Protein AF-A0A924X140-F1 (afdb_monomer_lite)

Radius of gyration: 43.02 Å; chains: 1; bounding box: 65×67×119 Å

pLDDT: mean 80.61, std 17.14, range [45.66, 98.44]

Secondary structure (DSSP, 8-state):
-HHHHHHHHTSTTTHHHHHHHHHHHHHHHHHHHHHHT--S----S-GGGGSSHHHHHHHHHHHHHHHHHHHHHHHHHHHHHHHHHHHHHHHHHHHHHHHHHHHHHHHHHHHH--------S-S----------HHHHHHHHHHHHHHHHTT--HHHHHHHHT--HHHHHHHHHHTT-

Foldseek 3Di:
DVVVVVVVCPDPVNVVVVVVVVVVVVVVCVVCVVVVPPPDDPPPPPPPPVPDVVVVVVVVVVVVVVVVVVVVVVVVVVVVVVVVVVVVVVVVVVVVVVVVVVVVVVVVVVVVPPPDPPPDDDDDDPDDDDCPPVVVVVVVLVLLVVCVVVVDDLVRSCVVVVHDSVVSVVSVVVVVD

Sequence (177 aa):
MMNLLLQTFMSEKGMPYLILCAGGILVLYVVARPFMKKKKDPMDKPGFMRSLSQQRSVERQMENLLVELSEMSRQMTAQLDTRAARLEILIKDADQKIGRLQQLAREEREERAIPLPNFAASDFPVTGQNLASPSDEDMRHREVYALADDGKSIPEISSALARPSGEIELILALRRT

Structure (mmCIF, N/CA/C/O backbone):
data_AF-A0A924X140-F1
#
_entry.id   AF-A0A924X140-F1
#
loop_
_atom_site.group_PDB
_atom_site.id
_atom_site.type_symbol
_atom_site.label_atom_id
_atom_site.label_alt_id
_atom_site.label_comp_id
_atom_site.label_asym_id
_atom_site.label_entity_id
_atom_site.label_seq_id
_atom_site.pdbx_PDB_ins_code
_atom_site.Cartn_x
_atom_site.Cartn_y
_atom_site.Cartn_z
_atom_site.occupancy
_atom_site.B_iso_or_equiv
_atom_site.auth_seq_id
_atom_site.auth_comp_id
_atom_site.auth_asym_id
_atom_site.auth_atom_id
_atom_site.pdbx_PDB_model_num
ATOM 1 N N . MET A 1 1 ? 27.693 -51.967 -64.342 1.00 52.19 1 MET A N 1
ATOM 2 C CA . MET A 1 1 ? 27.612 -52.102 -62.868 1.00 52.19 1 MET A CA 1
ATOM 3 C C . MET A 1 1 ? 26.753 -51.034 -62.179 1.00 52.19 1 MET A C 1
ATOM 5 O O . MET A 1 1 ? 26.115 -51.383 -61.200 1.00 52.19 1 MET A O 1
ATOM 9 N N . MET A 1 2 ? 26.634 -49.790 -62.675 1.00 53.44 2 MET A N 1
ATOM 10 C CA . MET A 1 2 ? 25.739 -48.771 -62.071 1.00 53.44 2 MET A CA 1
ATOM 11 C C . MET A 1 2 ? 24.228 -49.055 -62.214 1.00 53.44 2 MET A C 1
ATOM 13 O O . MET A 1 2 ? 23.464 -48.679 -61.334 1.00 53.44 2 MET A O 1
ATOM 17 N N . ASN A 1 3 ? 23.792 -49.793 -63.244 1.00 57.28 3 ASN A N 1
ATOM 18 C CA . ASN A 1 3 ? 22.373 -50.155 -63.415 1.00 57.28 3 ASN A CA 1
ATOM 19 C C . ASN A 1 3 ? 21.878 -51.272 -62.479 1.00 57.28 3 ASN A C 1
ATOM 21 O O . ASN A 1 3 ? 20.673 -51.440 -62.336 1.00 57.28 3 ASN A O 1
ATOM 25 N N . LEU A 1 4 ? 22.779 -52.007 -61.814 1.00 58.75 4 LEU A N 1
ATOM 26 C CA . LEU A 1 4 ? 22.397 -53.088 -60.896 1.00 58.75 4 LEU A CA 1
ATOM 27 C C . LEU A 1 4 ? 22.124 -52.563 -59.473 1.00 58.75 4 LEU A C 1
ATOM 29 O O . LEU A 1 4 ? 21.323 -53.137 -58.749 1.00 58.75 4 LEU A O 1
ATOM 33 N N . LEU A 1 5 ? 22.721 -51.421 -59.103 1.00 56.94 5 LEU A N 1
ATOM 34 C CA . LEU A 1 5 ? 22.459 -50.724 -57.835 1.00 56.94 5 LEU A CA 1
ATOM 35 C C . LEU A 1 5 ? 21.118 -49.976 -57.831 1.00 56.94 5 LEU A C 1
ATOM 37 O O . LEU A 1 5 ? 20.478 -49.883 -56.786 1.00 56.94 5 LEU A O 1
ATOM 41 N N . LEU A 1 6 ? 20.665 -49.484 -58.990 1.00 58.38 6 LEU A N 1
ATOM 42 C CA . LEU A 1 6 ? 19.373 -48.799 -59.095 1.00 58.38 6 LEU A CA 1
ATOM 43 C C . LEU A 1 6 ? 18.188 -49.769 -58.963 1.00 58.38 6 LEU A C 1
ATOM 45 O O . LEU A 1 6 ? 17.156 -49.406 -58.406 1.00 58.38 6 LEU A O 1
ATOM 49 N N . GLN A 1 7 ? 18.340 -51.011 -59.432 1.00 59.31 7 GLN A N 1
ATOM 50 C CA . GLN A 1 7 ? 17.252 -51.990 -59.446 1.00 59.31 7 GLN A CA 1
ATOM 51 C C . GLN A 1 7 ? 16.985 -52.597 -58.055 1.00 59.31 7 GLN A C 1
ATOM 53 O O . GLN A 1 7 ? 15.836 -52.869 -57.719 1.00 59.31 7 GLN A O 1
ATOM 58 N N . THR A 1 8 ? 18.010 -52.715 -57.201 1.00 58.34 8 THR A N 1
ATOM 59 C CA . THR A 1 8 ? 17.856 -53.142 -55.795 1.00 58.34 8 THR A CA 1
ATOM 60 C C . THR A 1 8 ? 17.190 -52.064 -54.933 1.00 58.34 8 THR A C 1
ATOM 62 O O . THR A 1 8 ? 16.430 -52.379 -54.019 1.00 58.34 8 THR A O 1
ATOM 65 N N . PHE A 1 9 ? 17.427 -50.785 -55.247 1.00 55.16 9 PHE A N 1
ATOM 66 C CA . PHE A 1 9 ? 16.803 -49.648 -54.561 1.00 55.16 9 PHE A CA 1
ATOM 67 C C . PHE A 1 9 ? 15.315 -49.470 -54.903 1.00 55.16 9 PHE A C 1
ATOM 69 O O . PHE A 1 9 ? 14.577 -48.879 -54.117 1.00 55.16 9 PHE A O 1
ATOM 76 N N . MET A 1 10 ? 14.868 -50.015 -56.039 1.00 58.31 10 MET A N 1
ATOM 77 C CA . MET A 1 10 ? 13.487 -49.938 -56.531 1.00 58.31 10 MET A CA 1
ATOM 78 C C . MET A 1 10 ? 12.652 -51.187 -56.190 1.00 58.31 10 MET A C 1
ATOM 80 O O . MET A 1 10 ? 11.653 -51.472 -56.842 1.00 58.31 10 MET A O 1
ATOM 84 N N . SER A 1 11 ? 13.066 -51.947 -55.171 1.00 61.59 11 SER A N 1
ATOM 85 C CA . SER A 1 11 ? 12.264 -53.012 -54.560 1.00 61.59 11 SER A CA 1
ATOM 86 C C . SER A 1 11 ? 11.387 -52.436 -53.438 1.00 61.59 11 SER A C 1
ATOM 88 O O . SER A 1 11 ? 11.742 -51.427 -52.833 1.00 61.59 11 SER A O 1
ATOM 90 N N . GLU A 1 12 ? 10.268 -53.089 -53.118 1.00 61.53 12 GLU A N 1
ATOM 91 C CA . GLU A 1 12 ? 9.231 -52.688 -52.139 1.00 61.53 12 GLU A CA 1
ATOM 92 C C . GLU A 1 12 ? 9.786 -52.284 -50.750 1.00 61.53 12 GLU A C 1
ATOM 94 O O . GLU A 1 12 ? 9.165 -51.531 -50.004 1.00 61.53 12 GLU A O 1
ATOM 99 N N . LYS A 1 13 ? 11.013 -52.719 -50.430 1.00 64.81 13 LYS A N 1
ATOM 100 C CA . LYS A 1 13 ? 11.747 -52.415 -49.190 1.00 64.81 13 LYS A CA 1
ATOM 101 C C . LYS A 1 13 ? 12.701 -51.209 -49.274 1.00 64.81 13 LYS A C 1
ATOM 103 O O . LYS A 1 13 ? 13.159 -50.746 -48.237 1.00 64.81 13 LYS A O 1
ATOM 108 N N . GLY A 1 14 ? 13.011 -50.692 -50.467 1.00 63.34 14 GLY A N 1
ATOM 109 C CA . GLY A 1 14 ? 13.924 -49.556 -50.701 1.00 63.34 14 GLY A CA 1
ATOM 110 C C . GLY A 1 14 ? 13.245 -48.179 -50.691 1.00 63.34 14 GLY A C 1
ATOM 111 O O . GLY A 1 14 ? 13.870 -47.173 -50.356 1.00 63.34 14 GLY A O 1
ATOM 112 N N . MET A 1 15 ? 11.939 -48.149 -50.966 1.00 69.06 15 MET A N 1
ATOM 113 C CA . MET A 1 15 ? 11.066 -46.971 -50.864 1.00 69.06 15 MET A CA 1
ATOM 114 C C . MET A 1 15 ? 11.172 -46.232 -49.508 1.00 69.06 15 MET A C 1
ATOM 116 O O . MET A 1 15 ? 11.391 -45.018 -49.521 1.00 69.06 15 MET A O 1
ATOM 120 N N . PRO A 1 16 ? 11.117 -46.908 -48.335 1.00 75.75 16 PRO A N 1
ATOM 121 C CA . PRO A 1 16 ? 11.250 -46.219 -47.049 1.00 75.75 16 PRO A CA 1
ATOM 122 C C . PRO A 1 16 ? 12.635 -45.591 -46.845 1.00 75.75 16 PRO A C 1
ATOM 124 O O . PRO A 1 16 ? 12.728 -44.499 -46.288 1.00 75.75 16 PRO A O 1
ATOM 127 N N . TYR A 1 17 ? 13.710 -46.215 -47.339 1.00 81.50 17 TYR A N 1
ATOM 128 C CA . TYR A 1 17 ? 15.059 -45.648 -47.236 1.00 81.50 17 TYR A CA 1
ATOM 129 C C . TYR A 1 17 ? 15.238 -44.417 -48.128 1.00 81.50 17 TYR A C 1
ATOM 131 O O . TYR A 1 17 ? 15.881 -43.456 -47.711 1.00 81.50 17 TYR A O 1
ATOM 139 N N . LEU A 1 18 ? 14.622 -44.392 -49.316 1.00 81.44 18 LEU A N 1
ATOM 140 C CA . LEU A 1 18 ? 14.627 -43.207 -50.179 1.00 81.44 18 LEU A CA 1
ATOM 141 C C . LEU A 1 18 ? 13.879 -42.031 -49.545 1.00 81.44 18 LEU A C 1
ATOM 143 O O . LEU A 1 18 ? 14.387 -40.910 -49.575 1.00 81.44 18 LEU A O 1
ATOM 147 N N . ILE A 1 19 ? 12.723 -42.278 -48.922 1.00 83.44 19 ILE A N 1
ATOM 148 C CA . ILE A 1 19 ? 11.970 -41.242 -48.198 1.00 83.44 19 ILE A CA 1
ATOM 149 C C . ILE A 1 19 ? 12.782 -40.725 -47.003 1.00 83.44 19 ILE A C 1
ATOM 151 O O . ILE A 1 19 ? 12.844 -39.517 -46.778 1.00 83.44 19 ILE A O 1
ATOM 155 N N . LEU A 1 20 ? 13.457 -41.615 -46.271 1.00 83.12 20 LEU A N 1
ATOM 156 C CA . LEU A 1 20 ? 14.266 -41.247 -45.109 1.00 83.12 20 LEU A CA 1
ATOM 157 C C . LEU A 1 20 ? 15.520 -40.449 -45.507 1.00 83.12 20 LEU A C 1
ATOM 159 O O . LEU A 1 20 ? 15.838 -39.448 -44.865 1.00 83.12 20 LEU A O 1
ATOM 163 N N . CYS A 1 21 ? 16.183 -40.810 -46.609 1.00 85.75 21 CYS A N 1
ATOM 164 C CA . CYS A 1 21 ? 17.288 -40.028 -47.168 1.00 85.75 21 CYS A CA 1
ATOM 165 C C . CYS A 1 21 ? 16.821 -38.669 -47.710 1.00 85.75 21 CYS A C 1
ATOM 167 O O . CYS A 1 21 ? 17.461 -37.656 -47.429 1.00 85.75 21 CYS A O 1
ATOM 169 N N . ALA A 1 22 ? 15.702 -38.614 -48.440 1.00 85.62 22 ALA A N 1
ATOM 170 C CA . ALA A 1 22 ? 15.152 -37.362 -48.961 1.00 85.62 22 ALA A CA 1
ATOM 171 C C . ALA A 1 22 ? 14.722 -36.413 -47.828 1.00 85.62 22 ALA A C 1
ATOM 173 O O . ALA A 1 22 ? 15.036 -35.223 -47.865 1.00 85.62 22 ALA A O 1
ATOM 174 N N . GLY A 1 23 ? 14.080 -36.948 -46.784 1.00 85.62 23 GLY A N 1
ATOM 175 C CA . GLY A 1 23 ? 13.737 -36.208 -45.571 1.00 85.62 23 GLY A CA 1
ATOM 176 C C . GLY A 1 23 ? 14.976 -35.711 -44.826 1.00 85.62 23 GLY A C 1
ATOM 177 O O . GLY A 1 23 ? 15.042 -34.540 -44.459 1.00 85.62 23 GLY A O 1
ATOM 178 N N . GLY A 1 24 ? 15.998 -36.559 -44.681 1.00 88.00 24 GLY A N 1
ATOM 179 C CA . GLY A 1 24 ? 17.276 -36.184 -44.077 1.00 88.00 24 GLY A CA 1
ATOM 180 C C . GLY A 1 24 ? 17.966 -35.040 -44.822 1.00 88.00 24 GLY A C 1
ATOM 181 O O . GLY A 1 24 ? 18.407 -34.079 -44.197 1.00 88.00 24 GLY A O 1
ATOM 182 N N . ILE A 1 25 ? 17.989 -35.087 -46.157 1.00 89.06 25 ILE A N 1
ATOM 183 C CA . ILE A 1 25 ? 18.559 -34.025 -46.999 1.00 89.06 25 ILE A CA 1
ATOM 184 C C . ILE A 1 25 ? 17.753 -32.728 -46.875 1.00 89.06 25 ILE A C 1
ATOM 186 O O . ILE A 1 25 ? 18.342 -31.651 -46.802 1.00 89.06 25 ILE A O 1
ATOM 190 N N . LEU A 1 26 ? 16.422 -32.805 -46.809 1.00 89.44 26 LEU A N 1
ATOM 191 C CA . LEU A 1 26 ? 15.562 -31.632 -46.650 1.00 89.44 26 LEU A CA 1
ATOM 192 C C . LEU A 1 26 ? 15.768 -30.957 -45.284 1.00 89.44 26 LEU A C 1
ATOM 194 O O . LEU A 1 26 ? 15.917 -29.737 -45.215 1.00 89.44 26 LEU A O 1
ATOM 198 N N . VAL A 1 27 ? 15.841 -31.742 -44.207 1.00 88.06 27 VAL A N 1
ATOM 199 C CA . VAL A 1 27 ? 16.136 -31.241 -42.856 1.00 88.06 27 VAL A CA 1
ATOM 200 C C . VAL A 1 27 ? 17.537 -30.634 -42.806 1.00 88.06 27 VAL A C 1
ATOM 202 O O . VAL A 1 27 ? 17.702 -29.509 -42.334 1.00 88.06 27 VAL A O 1
ATOM 205 N N . LEU A 1 28 ? 18.533 -31.325 -43.367 1.00 88.75 28 LEU A N 1
ATOM 206 C CA . LEU A 1 28 ? 19.903 -30.826 -43.465 1.00 88.75 28 LEU A CA 1
ATOM 207 C C . LEU A 1 28 ? 19.955 -29.504 -44.243 1.00 88.75 28 LEU A C 1
ATOM 209 O O . LEU A 1 28 ? 20.623 -28.565 -43.818 1.00 88.75 28 LEU A O 1
ATOM 213 N N . TYR A 1 29 ? 19.211 -29.399 -45.346 1.00 88.31 29 TYR A N 1
ATOM 214 C CA . TYR A 1 29 ? 19.131 -28.185 -46.150 1.00 88.31 29 TYR A CA 1
ATOM 215 C C . TYR A 1 29 ? 18.498 -27.033 -45.367 1.00 88.31 29 TYR A C 1
ATOM 217 O O . TYR A 1 29 ? 19.045 -25.934 -45.371 1.00 88.31 29 TYR A O 1
ATOM 225 N N . VAL A 1 30 ? 17.396 -27.263 -44.645 1.00 86.94 30 VAL A N 1
ATOM 226 C CA . VAL A 1 30 ? 16.735 -26.236 -43.819 1.00 86.94 30 VAL A CA 1
ATOM 227 C C . VAL A 1 30 ? 17.638 -25.757 -42.678 1.00 86.94 30 VAL A C 1
ATOM 229 O O . VAL A 1 30 ? 17.692 -24.554 -42.424 1.00 86.94 30 VAL A O 1
ATOM 232 N N . VAL A 1 31 ? 18.395 -26.658 -42.047 1.00 85.81 31 VAL A N 1
ATOM 233 C CA . VAL A 1 31 ? 19.340 -26.328 -40.964 1.00 85.81 31 VAL A CA 1
ATOM 234 C C . VAL A 1 31 ? 20.603 -25.637 -41.493 1.00 85.81 31 VAL A C 1
ATOM 236 O O . VAL A 1 31 ? 21.110 -24.713 -40.859 1.00 85.81 31 VAL A O 1
ATOM 239 N N . ALA A 1 32 ? 21.090 -26.009 -42.678 1.00 81.94 32 ALA A N 1
ATOM 240 C CA . ALA A 1 32 ? 22.245 -25.372 -43.314 1.00 81.94 32 ALA A CA 1
ATOM 241 C C . ALA A 1 32 ? 21.902 -24.017 -43.970 1.00 81.94 32 ALA A C 1
ATOM 243 O O . ALA A 1 32 ? 22.769 -23.148 -44.112 1.00 81.94 32 ALA A O 1
ATOM 244 N N . ARG A 1 33 ? 20.631 -23.789 -44.329 1.00 77.44 33 ARG A N 1
ATOM 245 C CA . ARG A 1 33 ? 20.127 -22.560 -44.966 1.00 77.44 33 ARG A CA 1
ATOM 246 C C . ARG A 1 33 ? 20.427 -21.263 -44.194 1.00 77.44 33 ARG A C 1
ATOM 248 O O . ARG A 1 33 ? 20.849 -20.305 -44.846 1.00 77.44 33 ARG A O 1
ATOM 255 N N . PRO A 1 34 ? 20.245 -21.160 -42.861 1.00 68.25 34 PRO A N 1
ATOM 256 C CA . PRO A 1 34 ? 20.610 -19.952 -42.116 1.00 68.25 34 PRO A CA 1
ATOM 257 C C . PRO A 1 34 ? 22.127 -19.723 -42.032 1.00 68.25 34 PRO A C 1
ATOM 259 O O . PRO A 1 34 ? 22.558 -18.577 -41.912 1.00 68.25 34 PRO A O 1
ATOM 262 N N . PHE A 1 35 ? 22.947 -20.772 -42.152 1.00 61.97 35 PHE A N 1
ATOM 263 C CA . PHE A 1 35 ? 24.408 -20.649 -42.123 1.00 61.97 35 PHE A CA 1
ATOM 264 C C . PHE A 1 35 ? 24.996 -20.235 -43.478 1.00 61.97 35 PHE A C 1
ATOM 266 O O . PHE A 1 35 ? 25.950 -19.461 -43.521 1.00 61.97 35 PHE A O 1
ATOM 273 N N . MET A 1 36 ? 24.387 -20.649 -44.593 1.00 62.97 36 MET A N 1
ATOM 274 C CA . MET A 1 36 ? 24.842 -20.279 -45.942 1.00 62.97 36 MET A CA 1
ATOM 275 C C . MET A 1 36 ? 24.486 -18.841 -46.355 1.00 62.97 36 MET A C 1
ATOM 277 O O . MET A 1 36 ? 25.061 -18.319 -47.307 1.00 62.97 36 MET A O 1
ATOM 281 N N . LYS A 1 37 ? 23.594 -18.153 -45.626 1.00 60.16 37 LYS A N 1
ATOM 282 C CA . LYS A 1 37 ? 23.257 -16.737 -45.877 1.00 60.16 37 LYS A CA 1
ATOM 283 C C . LYS A 1 37 ? 24.211 -15.725 -45.224 1.00 60.16 37 LYS A C 1
ATOM 285 O O . LYS A 1 37 ? 24.003 -14.524 -45.371 1.00 60.16 37 LYS A O 1
ATOM 290 N N . LYS A 1 38 ? 25.279 -16.161 -44.547 1.00 62.16 38 LYS A N 1
ATOM 291 C CA . LYS A 1 38 ? 26.257 -15.267 -43.901 1.00 62.16 38 LYS A CA 1
ATOM 292 C C . LYS A 1 38 ? 27.498 -15.005 -44.760 1.00 62.16 38 LYS A C 1
ATOM 294 O O . LYS A 1 38 ? 28.598 -15.275 -44.302 1.00 62.16 38 LYS A O 1
ATOM 299 N N . LYS A 1 39 ? 27.350 -14.475 -45.982 1.00 61.34 39 LYS A N 1
ATOM 300 C CA . LYS A 1 39 ? 28.464 -13.842 -46.727 1.00 61.34 39 LYS A CA 1
ATOM 301 C C . LYS A 1 39 ? 27.974 -12.704 -47.629 1.00 61.34 39 LYS A C 1
ATOM 303 O O . LYS A 1 39 ? 27.934 -12.821 -48.849 1.00 61.34 39 LYS A O 1
ATOM 308 N N . LYS A 1 40 ? 27.629 -11.578 -47.009 1.00 49.31 40 LYS A N 1
ATOM 309 C CA . LYS A 1 40 ? 27.960 -10.255 -47.550 1.00 49.31 40 LYS A CA 1
ATOM 310 C C . LYS A 1 40 ? 28.214 -9.346 -46.359 1.00 49.31 40 LYS A C 1
ATOM 312 O O . LYS A 1 40 ? 27.318 -9.080 -45.569 1.00 49.31 40 LYS A O 1
ATOM 317 N N . ASP A 1 41 ? 29.490 -9.058 -46.201 1.00 61.75 41 ASP A N 1
ATOM 318 C CA . ASP A 1 41 ? 30.155 -8.491 -45.043 1.00 61.75 41 ASP A CA 1
ATOM 319 C C . ASP A 1 41 ? 29.616 -7.090 -44.685 1.00 61.75 41 ASP A C 1
ATOM 321 O O . ASP A 1 41 ? 29.726 -6.174 -45.502 1.00 61.75 41 ASP A O 1
ATOM 325 N N . PRO A 1 42 ? 28.995 -6.900 -43.505 1.00 56.12 42 PRO A N 1
ATOM 326 C CA . PRO A 1 42 ? 28.633 -5.587 -42.984 1.00 56.12 42 PRO A CA 1
ATOM 327 C C . PRO A 1 42 ? 29.743 -4.960 -42.116 1.00 56.12 42 PRO A C 1
ATOM 329 O O . PRO A 1 42 ? 29.461 -4.017 -41.374 1.00 56.12 42 PRO A O 1
ATOM 332 N N . MET A 1 43 ? 30.982 -5.463 -42.172 1.00 60.06 43 MET A N 1
ATOM 333 C CA . MET A 1 43 ? 32.045 -5.114 -41.230 1.00 60.06 43 MET A CA 1
ATOM 334 C C . MET A 1 43 ? 33.232 -4.379 -41.863 1.00 60.06 43 MET A C 1
ATOM 336 O O . MET A 1 43 ? 34.377 -4.694 -41.578 1.00 60.06 43 MET A O 1
ATOM 340 N N . ASP A 1 44 ? 32.952 -3.326 -42.637 1.00 53.84 44 ASP A N 1
ATOM 341 C CA . ASP A 1 44 ? 33.974 -2.341 -43.037 1.00 53.84 44 ASP A CA 1
ATOM 342 C C . ASP A 1 44 ? 33.525 -0.889 -42.788 1.00 53.84 44 ASP A C 1
ATOM 344 O O . ASP A 1 44 ? 33.748 0.041 -43.563 1.00 53.84 44 ASP A O 1
ATOM 348 N N . LYS A 1 45 ? 32.852 -0.680 -41.651 1.00 60.03 45 LYS A N 1
ATOM 349 C CA . LYS A 1 45 ? 32.857 0.614 -40.959 1.00 60.03 45 LYS A CA 1
ATOM 350 C C . LYS A 1 45 ? 33.201 0.361 -39.494 1.00 60.03 45 LYS A C 1
ATOM 352 O O . LYS A 1 45 ? 32.455 -0.359 -38.827 1.00 60.03 45 LYS A O 1
ATOM 357 N N . PRO A 1 46 ? 34.313 0.913 -38.979 1.00 51.41 46 PRO A N 1
ATOM 358 C CA . PRO A 1 46 ? 34.768 0.623 -37.630 1.00 51.41 46 PRO A CA 1
ATOM 359 C C . PRO A 1 46 ? 33.707 1.084 -36.628 1.00 51.41 46 PRO A C 1
ATOM 361 O O . PRO A 1 46 ? 33.297 2.245 -36.609 1.00 51.41 46 PRO A O 1
ATOM 364 N N . GLY A 1 47 ? 33.261 0.156 -35.783 1.00 56.34 47 GLY A N 1
ATOM 365 C CA . GLY A 1 47 ? 32.237 0.341 -34.751 1.00 56.34 47 GLY A CA 1
ATOM 366 C C . GLY A 1 47 ? 32.615 1.285 -33.603 1.00 56.34 47 GLY A C 1
ATOM 367 O O . GLY A 1 47 ? 32.031 1.187 -32.531 1.00 56.34 47 GLY A O 1
ATOM 368 N N . PHE A 1 48 ? 33.549 2.216 -33.802 1.00 55.19 48 PHE A N 1
ATOM 369 C CA . PHE A 1 48 ? 33.997 3.164 -32.778 1.00 55.19 48 PHE A CA 1
ATOM 370 C C . PHE A 1 48 ? 33.001 4.324 -32.554 1.00 55.19 48 PHE A C 1
ATOM 372 O O . PHE A 1 48 ? 32.999 4.968 -31.511 1.00 55.19 48 PHE A O 1
ATOM 379 N N . MET A 1 49 ? 32.088 4.564 -33.503 1.00 54.12 49 MET A N 1
ATOM 380 C CA . MET A 1 49 ? 31.127 5.684 -33.476 1.00 54.12 49 MET A CA 1
ATOM 381 C C . MET A 1 49 ? 29.717 5.311 -32.977 1.00 54.12 49 MET A C 1
ATOM 383 O O . MET A 1 49 ? 28.822 6.152 -32.999 1.00 54.12 49 MET A O 1
ATOM 387 N N . ARG A 1 50 ? 29.486 4.075 -32.507 1.00 57.25 50 ARG A N 1
ATOM 388 C CA . ARG A 1 50 ? 28.239 3.707 -31.798 1.00 57.25 50 ARG A CA 1
ATOM 389 C C . ARG A 1 50 ? 28.291 3.982 -30.288 1.00 57.25 50 ARG A C 1
ATOM 391 O O . ARG A 1 50 ? 27.297 3.779 -29.608 1.00 57.25 50 ARG A O 1
ATOM 398 N N . SER A 1 51 ? 29.415 4.467 -29.756 1.00 66.81 51 SER A N 1
ATOM 399 C CA . SER A 1 51 ? 29.692 4.347 -28.318 1.00 66.81 51 SER A CA 1
ATOM 400 C C . SER A 1 51 ? 29.478 5.598 -27.461 1.00 66.81 51 SER A C 1
ATOM 402 O O . SER A 1 51 ? 29.338 5.438 -26.261 1.00 66.81 51 SER A O 1
ATOM 404 N N . LEU A 1 52 ? 29.435 6.826 -27.990 1.00 74.44 52 LEU A N 1
ATOM 405 C CA . LEU A 1 52 ? 29.390 8.025 -27.122 1.00 74.44 52 LEU A CA 1
ATOM 406 C C . LEU A 1 52 ? 28.015 8.692 -27.046 1.00 74.44 52 LEU A C 1
ATOM 408 O O . LEU A 1 52 ? 27.586 9.113 -25.975 1.00 74.44 52 LEU A O 1
ATOM 412 N N . SER A 1 53 ? 27.294 8.785 -28.163 1.00 80.31 53 SER A N 1
ATOM 413 C CA . SER A 1 53 ? 25.931 9.332 -28.171 1.00 80.31 53 SER A CA 1
ATOM 414 C C . SER A 1 53 ? 24.943 8.396 -27.473 1.00 80.31 53 SER A C 1
ATOM 416 O O . SER A 1 53 ? 24.078 8.860 -26.735 1.00 80.31 53 SER A O 1
ATOM 418 N N . GLN A 1 54 ? 25.110 7.084 -27.659 1.00 82.31 54 GLN A N 1
ATOM 419 C CA . GLN A 1 54 ? 24.282 6.065 -27.024 1.00 82.31 54 GLN A CA 1
ATOM 420 C C . GLN A 1 54 ? 24.547 6.004 -25.512 1.00 82.31 54 GLN A C 1
ATOM 422 O O . GLN A 1 54 ? 23.604 5.994 -24.728 1.00 82.31 54 GLN A O 1
ATOM 427 N N . GLN A 1 55 ? 25.811 6.103 -25.091 1.00 84.12 55 GLN A N 1
ATOM 428 C CA . GLN A 1 55 ? 26.186 6.163 -23.676 1.00 84.12 55 GLN A CA 1
ATOM 429 C C . GLN A 1 55 ? 25.639 7.425 -22.988 1.00 84.12 55 GLN A C 1
ATOM 431 O O . GLN A 1 55 ? 24.961 7.312 -21.973 1.00 84.12 55 GLN A O 1
ATOM 436 N N . ARG A 1 56 ? 25.773 8.604 -23.612 1.00 85.69 56 ARG A N 1
ATOM 437 C CA . ARG A 1 56 ? 25.155 9.848 -23.110 1.00 85.69 56 ARG A CA 1
ATOM 438 C C . ARG A 1 56 ? 23.629 9.788 -23.051 1.00 85.69 56 ARG A C 1
ATOM 440 O O . ARG A 1 56 ? 23.018 10.429 -22.203 1.00 85.69 56 ARG A O 1
ATOM 447 N N . SER A 1 57 ? 22.991 9.066 -23.974 1.00 90.06 57 SER A N 1
ATOM 448 C CA . SER A 1 57 ? 21.535 8.898 -23.942 1.00 90.06 57 SER A CA 1
ATOM 449 C C . SER A 1 57 ? 21.084 8.022 -22.775 1.00 90.06 57 SER A C 1
ATOM 451 O O . SER A 1 57 ? 20.074 8.335 -22.154 1.00 90.06 57 SER A O 1
ATOM 453 N N . VAL A 1 58 ? 21.862 6.990 -22.435 1.00 90.81 58 VAL A N 1
ATOM 454 C CA . VAL A 1 58 ? 21.611 6.134 -21.269 1.00 90.81 58 VAL A CA 1
ATOM 455 C C . VAL A 1 58 ? 21.856 6.903 -19.971 1.00 90.81 58 VAL A C 1
ATOM 457 O O . VAL A 1 58 ? 21.031 6.825 -19.070 1.00 90.81 58 VAL A O 1
ATOM 460 N N . GLU A 1 59 ? 22.923 7.705 -19.893 1.00 91.19 59 GLU A N 1
ATOM 461 C CA . GLU A 1 59 ? 23.193 8.573 -18.735 1.00 91.19 59 GLU A CA 1
ATOM 462 C C . GLU A 1 59 ? 22.030 9.537 -18.476 1.00 91.19 59 GLU A C 1
ATOM 464 O O . GLU A 1 59 ? 21.501 9.575 -17.371 1.00 91.19 59 GLU A O 1
ATOM 469 N N . ARG A 1 60 ? 21.536 10.224 -19.515 1.00 94.19 60 ARG A N 1
ATOM 470 C CA . ARG A 1 60 ? 20.357 11.100 -19.395 1.00 94.19 60 ARG A CA 1
ATOM 471 C C . ARG A 1 60 ? 19.090 10.348 -19.002 1.00 94.19 60 ARG A C 1
ATOM 473 O O . ARG A 1 60 ? 18.269 10.879 -18.266 1.00 94.19 60 ARG A O 1
ATOM 480 N N . GLN A 1 61 ? 18.901 9.128 -19.503 1.00 93.56 61 GLN A N 1
ATOM 481 C CA . GLN A 1 61 ? 17.764 8.294 -19.108 1.00 93.56 61 GLN A CA 1
ATOM 482 C C . GLN A 1 61 ? 17.859 7.884 -17.638 1.00 93.56 61 GLN A C 1
ATOM 484 O O . GLN A 1 61 ? 16.848 7.926 -16.947 1.00 93.56 61 GLN A O 1
ATOM 489 N N . MET A 1 62 ? 19.051 7.541 -17.143 1.00 93.00 62 MET A N 1
ATOM 490 C CA . MET A 1 62 ? 19.267 7.256 -15.723 1.00 93.00 62 MET A CA 1
ATOM 491 C C . MET A 1 62 ? 19.053 8.494 -14.854 1.00 93.00 62 MET A C 1
ATOM 493 O O . MET A 1 62 ? 18.396 8.385 -13.825 1.00 93.00 62 MET A O 1
ATOM 497 N N . GLU A 1 63 ? 19.554 9.661 -15.264 1.00 96.00 63 GLU A N 1
ATOM 498 C CA . GLU A 1 63 ? 19.310 10.927 -14.563 1.00 96.00 63 GLU A CA 1
ATOM 499 C C . GLU A 1 63 ? 17.814 11.241 -14.495 1.00 96.00 63 GLU A C 1
ATOM 501 O O . GLU A 1 63 ? 17.291 11.491 -13.412 1.00 96.00 63 GLU A O 1
ATOM 506 N N . ASN A 1 64 ? 17.106 11.139 -15.622 1.00 96.94 64 ASN A N 1
ATOM 507 C CA . ASN A 1 64 ? 15.660 11.345 -15.664 1.00 96.94 64 ASN A CA 1
ATOM 508 C C . ASN A 1 64 ? 14.917 10.357 -14.759 1.00 96.94 64 ASN A C 1
ATOM 510 O O . ASN A 1 64 ? 14.020 10.765 -14.031 1.00 96.94 64 ASN A O 1
ATOM 514 N N . LEU A 1 65 ? 15.308 9.082 -14.759 1.00 96.38 65 LEU A N 1
ATOM 515 C CA . LEU A 1 65 ? 14.668 8.055 -13.939 1.00 96.38 65 LEU A CA 1
ATOM 516 C C . LEU A 1 65 ? 14.946 8.276 -12.444 1.00 96.38 65 LEU A C 1
ATOM 518 O O . LEU A 1 65 ? 14.057 8.092 -11.621 1.00 96.38 65 LEU A O 1
ATOM 522 N N . LEU A 1 66 ? 16.147 8.727 -12.071 1.00 97.00 66 LEU A N 1
ATOM 523 C CA . LEU A 1 66 ? 16.466 9.102 -10.689 1.00 97.00 66 LEU A CA 1
ATOM 524 C C . LEU A 1 66 ? 15.654 10.312 -10.220 1.00 97.00 66 LEU A C 1
ATOM 526 O O . LEU A 1 66 ? 15.185 10.326 -9.081 1.00 97.00 66 LEU A O 1
ATOM 530 N N . VAL A 1 67 ? 15.469 11.308 -11.090 1.00 97.69 67 VAL A N 1
ATOM 531 C CA . VAL A 1 67 ? 14.603 12.459 -10.805 1.00 97.69 67 VAL A CA 1
ATOM 532 C C . VAL A 1 67 ? 13.154 12.002 -10.652 1.00 97.69 67 VAL A C 1
ATOM 534 O O . VAL A 1 67 ? 12.535 12.317 -9.641 1.00 97.69 67 VAL A O 1
ATOM 537 N N . GLU A 1 68 ? 12.646 11.187 -11.573 1.00 97.50 68 GLU A N 1
ATOM 538 C CA . GLU A 1 68 ? 11.281 10.657 -11.528 1.00 97.50 68 GLU A CA 1
ATOM 539 C C . GLU A 1 68 ? 11.034 9.811 -10.268 1.00 97.50 68 GLU A C 1
ATOM 541 O O . GLU A 1 68 ? 10.020 9.981 -9.595 1.00 97.50 68 GLU A O 1
ATOM 546 N N . LEU A 1 69 ? 11.986 8.959 -9.870 1.00 97.31 69 LEU A N 1
ATOM 547 C CA . LEU A 1 69 ? 11.901 8.195 -8.622 1.00 97.31 69 LEU A CA 1
ATOM 548 C C . LEU A 1 69 ? 11.934 9.094 -7.382 1.00 97.31 69 LEU A C 1
ATOM 550 O O . LEU A 1 69 ? 11.214 8.833 -6.417 1.00 97.31 69 LEU A O 1
ATOM 554 N N . SER A 1 70 ? 12.754 10.145 -7.390 1.00 96.19 70 SER A N 1
ATOM 555 C CA . SER A 1 70 ? 12.803 11.132 -6.306 1.00 96.19 70 SER A CA 1
ATOM 556 C C . SER A 1 70 ? 11.475 11.884 -6.179 1.00 96.19 70 SER A C 1
ATOM 558 O O . SER A 1 70 ? 10.928 12.015 -5.080 1.00 96.19 70 SER A O 1
ATOM 560 N N . GLU A 1 71 ? 10.905 12.318 -7.304 1.00 97.25 71 GLU A N 1
ATOM 561 C CA . GLU A 1 71 ? 9.607 12.990 -7.358 1.00 97.25 71 GLU A CA 1
ATOM 562 C C . GLU A 1 71 ? 8.469 12.064 -6.917 1.00 97.25 71 GLU A C 1
ATOM 564 O O . GLU A 1 71 ? 7.654 12.452 -6.077 1.00 97.25 71 GLU A O 1
ATOM 569 N N . MET A 1 72 ? 8.457 10.817 -7.394 1.00 97.12 72 MET A N 1
ATOM 570 C CA . MET A 1 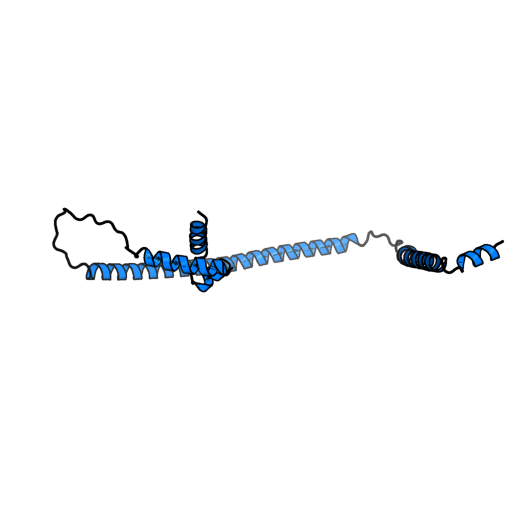72 ? 7.489 9.794 -7.000 1.00 97.12 72 MET A CA 1
ATOM 571 C C . MET A 1 72 ? 7.588 9.471 -5.508 1.00 97.12 72 MET A C 1
ATOM 573 O O . MET A 1 72 ? 6.565 9.395 -4.830 1.00 97.12 72 MET A O 1
ATOM 577 N N . SER A 1 73 ? 8.803 9.337 -4.972 1.00 96.62 73 SER A N 1
ATOM 578 C CA . SER A 1 73 ? 9.035 9.139 -3.538 1.00 96.62 73 SER A CA 1
ATOM 579 C C . SER A 1 73 ? 8.475 10.308 -2.729 1.00 96.62 73 SER A C 1
ATOM 581 O O . SER A 1 73 ? 7.703 10.111 -1.792 1.00 96.62 73 SER A O 1
ATOM 583 N N . ARG A 1 74 ? 8.759 11.546 -3.149 1.00 97.25 74 ARG A N 1
ATOM 584 C CA . ARG A 1 74 ? 8.237 12.749 -2.490 1.00 97.25 74 ARG A CA 1
ATOM 585 C C . ARG A 1 74 ? 6.709 12.824 -2.545 1.00 97.25 74 ARG A C 1
ATOM 587 O O . ARG A 1 74 ? 6.077 13.183 -1.551 1.00 97.25 74 ARG A O 1
ATOM 594 N N . GLN A 1 75 ? 6.112 12.462 -3.678 1.00 97.38 75 GLN A N 1
ATOM 595 C CA . GLN A 1 75 ? 4.662 12.389 -3.837 1.00 97.38 75 GLN A CA 1
ATOM 596 C C . GLN A 1 75 ? 4.048 11.306 -2.940 1.00 97.38 75 GLN A C 1
ATOM 598 O O . GLN A 1 75 ? 3.017 11.548 -2.310 1.00 97.38 75 GLN A O 1
ATOM 603 N N . MET A 1 76 ? 4.679 10.132 -2.845 1.00 96.81 76 MET A N 1
ATOM 604 C CA . MET A 1 76 ? 4.243 9.057 -1.953 1.00 96.81 76 MET A CA 1
ATOM 605 C C . MET A 1 76 ? 4.304 9.479 -0.488 1.00 96.81 76 MET A C 1
ATOM 607 O O . MET A 1 76 ? 3.330 9.258 0.227 1.00 96.81 76 MET A O 1
ATOM 611 N N . THR A 1 77 ? 5.378 10.142 -0.051 1.00 97.31 77 THR A N 1
ATOM 612 C CA . THR A 1 77 ? 5.494 10.663 1.319 1.00 97.31 77 THR A CA 1
ATOM 613 C C . THR A 1 77 ? 4.349 11.620 1.644 1.00 97.31 77 THR A C 1
ATOM 615 O O . THR A 1 77 ? 3.657 11.421 2.635 1.00 97.31 77 THR A O 1
ATOM 618 N N . ALA A 1 78 ? 4.037 12.567 0.754 1.00 97.94 78 ALA A N 1
ATOM 619 C CA . ALA A 1 78 ? 2.917 13.488 0.964 1.00 97.94 78 ALA A CA 1
ATOM 620 C C . ALA A 1 78 ? 1.552 12.770 1.057 1.00 97.94 78 ALA A C 1
ATOM 622 O O . ALA A 1 78 ? 0.684 13.142 1.856 1.00 97.94 78 ALA A O 1
ATOM 623 N N . GLN A 1 79 ? 1.344 11.720 0.254 1.00 96.88 79 GLN A N 1
ATOM 624 C CA . GLN A 1 79 ? 0.131 10.900 0.334 1.00 96.88 79 GLN A CA 1
ATOM 625 C C . GLN A 1 79 ? 0.062 10.096 1.635 1.00 96.88 79 GLN A C 1
ATOM 627 O O . GLN A 1 79 ? -1.019 9.972 2.215 1.00 96.88 79 GLN A O 1
ATOM 632 N N . LEU A 1 80 ? 1.191 9.553 2.092 1.00 97.88 80 LEU A N 1
ATOM 633 C CA . LEU A 1 80 ? 1.283 8.838 3.360 1.00 97.88 80 LEU A CA 1
ATOM 634 C C . LEU A 1 80 ? 1.005 9.771 4.537 1.00 97.88 80 LEU A C 1
ATOM 636 O O . LEU A 1 80 ? 0.175 9.416 5.369 1.00 97.88 80 LEU A O 1
ATOM 640 N N . ASP A 1 81 ? 1.575 10.975 4.551 1.00 97.81 81 ASP A N 1
ATOM 641 C CA . ASP A 1 81 ? 1.327 11.980 5.592 1.00 97.81 81 ASP A CA 1
ATOM 642 C C . ASP A 1 81 ? -0.162 12.342 5.675 1.00 97.81 81 ASP A C 1
ATOM 644 O O . ASP A 1 81 ? -0.759 12.370 6.751 1.00 97.81 81 ASP A O 1
ATOM 648 N N . THR A 1 82 ? -0.809 12.523 4.519 1.00 98.00 82 THR A N 1
ATOM 649 C CA . THR A 1 82 ? -2.252 12.801 4.449 1.00 98.00 82 THR A CA 1
ATOM 650 C C . THR A 1 82 ? -3.078 11.649 5.027 1.00 98.00 82 THR A C 1
ATOM 652 O O . THR A 1 82 ? -4.054 11.863 5.751 1.00 98.00 82 THR A O 1
ATOM 655 N N . ARG A 1 83 ? -2.706 10.404 4.706 1.00 97.25 83 ARG A N 1
ATOM 656 C CA . ARG A 1 83 ? -3.398 9.215 5.220 1.00 97.25 83 ARG A CA 1
ATOM 657 C C . ARG A 1 83 ? -3.148 9.025 6.714 1.00 97.25 83 ARG A C 1
ATOM 659 O O . ARG A 1 83 ? -4.096 8.700 7.421 1.00 97.25 83 ARG A O 1
ATOM 666 N N . ALA A 1 84 ? -1.931 9.269 7.194 1.00 98.25 84 ALA A N 1
ATOM 667 C CA . ALA A 1 84 ? -1.578 9.204 8.608 1.00 98.25 84 ALA A CA 1
ATOM 668 C C . ALA A 1 84 ? -2.387 10.217 9.428 1.00 98.25 84 ALA A C 1
ATOM 670 O O . ALA A 1 84 ? -3.042 9.827 10.390 1.00 98.25 84 ALA A O 1
ATOM 671 N N . ALA A 1 85 ? -2.460 11.473 8.976 1.00 98.06 85 ALA A N 1
ATOM 672 C CA . ALA A 1 85 ? -3.282 12.501 9.615 1.00 98.06 85 ALA A CA 1
ATOM 673 C C . ALA A 1 85 ? -4.770 12.111 9.652 1.00 98.06 85 ALA A C 1
ATOM 675 O O . ALA A 1 85 ? -5.458 12.301 10.655 1.00 98.06 85 ALA A O 1
ATOM 676 N N . ARG A 1 86 ? -5.287 11.512 8.570 1.0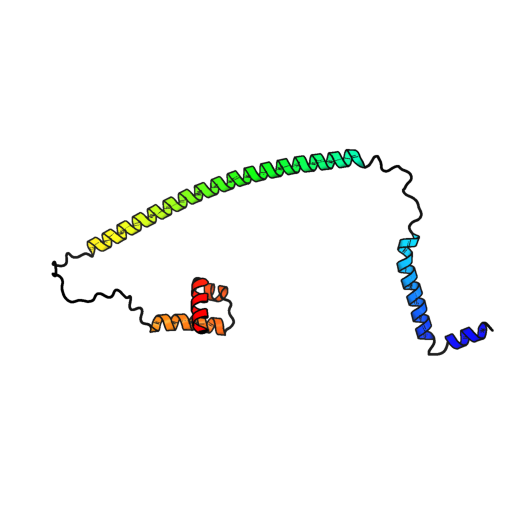0 98.06 86 ARG A N 1
ATOM 677 C CA . ARG A 1 86 ? -6.675 11.031 8.536 1.00 98.06 86 ARG A CA 1
ATOM 678 C C . ARG A 1 86 ? -6.915 9.873 9.504 1.00 98.06 86 ARG A C 1
ATOM 680 O O . ARG A 1 86 ? -7.977 9.821 10.117 1.00 98.06 86 ARG A O 1
ATOM 687 N N . LEU A 1 87 ? -5.959 8.957 9.639 1.00 98.38 87 LEU A N 1
ATOM 688 C CA . LEU A 1 87 ? -6.038 7.864 10.608 1.00 98.38 87 LEU A CA 1
ATOM 689 C C . LEU A 1 87 ? -5.993 8.385 12.046 1.00 98.38 87 LEU A C 1
ATOM 691 O O . LEU A 1 87 ? -6.793 7.937 12.858 1.00 98.38 87 LEU A O 1
ATOM 695 N N . GLU A 1 88 ? -5.140 9.365 12.345 1.00 98.38 88 GLU A N 1
ATOM 696 C CA . GLU A 1 88 ? -5.074 9.999 13.667 1.00 98.38 88 GLU A CA 1
ATOM 697 C C . GLU A 1 88 ? -6.419 10.629 14.062 1.00 98.38 88 GLU A C 1
ATOM 699 O O . GLU A 1 88 ? -6.911 10.415 15.171 1.00 98.38 88 GLU A O 1
ATOM 704 N N . ILE A 1 89 ? -7.072 11.327 13.125 1.00 98.44 89 ILE A N 1
ATOM 705 C CA . ILE A 1 89 ? -8.416 11.884 13.337 1.00 98.44 89 ILE A CA 1
ATOM 706 C C . ILE A 1 89 ? -9.439 10.772 13.603 1.00 98.44 89 ILE A C 1
ATOM 708 O O . ILE A 1 89 ? -10.218 10.870 14.547 1.00 98.44 89 ILE A O 1
ATOM 712 N N . LEU A 1 90 ? -9.434 9.702 12.802 1.00 98.25 90 LEU A N 1
ATOM 713 C CA . LEU A 1 90 ? -10.382 8.595 12.964 1.00 98.25 90 LEU A CA 1
ATOM 714 C C . LEU A 1 90 ? -10.197 7.844 14.288 1.00 98.25 90 LEU A C 1
ATOM 716 O O . LEU A 1 90 ? -11.191 7.452 14.898 1.00 98.25 90 LEU A O 1
ATOM 720 N N . ILE A 1 91 ? -8.954 7.661 14.741 1.00 98.44 91 ILE A N 1
ATOM 721 C CA . ILE A 1 91 ? -8.646 7.062 16.047 1.00 98.44 91 ILE A CA 1
ATOM 722 C C . ILE A 1 91 ? -9.199 7.951 17.160 1.00 98.44 91 ILE A C 1
ATOM 724 O O . ILE A 1 91 ? -9.940 7.474 18.015 1.00 98.44 91 ILE A O 1
ATOM 728 N N . LYS A 1 92 ? -8.940 9.260 17.094 1.00 98.25 92 LYS A N 1
ATOM 729 C CA . LYS A 1 92 ? -9.452 10.218 18.077 1.00 98.25 92 LYS A CA 1
ATOM 730 C C . LYS A 1 92 ? -10.983 10.227 18.141 1.00 98.25 92 LYS A C 1
ATOM 732 O O . LYS A 1 92 ? -11.553 10.264 19.231 1.00 98.25 92 LYS A O 1
ATOM 737 N N . ASP A 1 93 ? -11.655 10.169 16.995 1.00 98.31 93 ASP A N 1
ATOM 738 C CA . ASP A 1 93 ? -13.116 10.081 16.927 1.00 98.31 93 ASP A CA 1
ATOM 739 C C . ASP A 1 93 ? -13.640 8.763 17.516 1.00 98.31 93 ASP A C 1
ATOM 741 O O . ASP A 1 93 ? -14.673 8.750 18.195 1.00 98.31 93 ASP A O 1
ATOM 745 N N . ALA A 1 94 ? -12.945 7.649 17.271 1.00 98.06 94 ALA A N 1
ATOM 746 C CA . ALA A 1 94 ? -13.285 6.354 17.851 1.00 98.06 94 ALA A CA 1
ATOM 747 C C . ALA A 1 94 ? -13.137 6.372 19.379 1.00 98.06 94 ALA A C 1
ATOM 749 O O . ALA A 1 94 ? -14.076 5.986 20.076 1.00 98.06 94 ALA A O 1
ATOM 750 N N . ASP A 1 95 ? -12.033 6.908 19.901 1.00 98.25 95 ASP A N 1
ATOM 751 C CA . ASP A 1 95 ? -11.788 7.035 21.341 1.00 98.25 95 ASP A CA 1
ATOM 752 C C . ASP A 1 95 ? -12.847 7.908 22.022 1.00 98.25 95 ASP A C 1
ATOM 754 O O . ASP A 1 95 ? -13.368 7.555 23.081 1.00 98.25 95 ASP A O 1
ATOM 758 N N . GLN A 1 96 ? -13.248 9.016 21.390 1.00 98.06 96 GLN A N 1
ATOM 759 C CA . GLN A 1 96 ? -14.340 9.850 21.899 1.00 98.06 96 GLN A CA 1
ATOM 760 C C . GLN A 1 96 ? -15.666 9.089 21.970 1.00 98.06 96 GLN A C 1
ATOM 762 O O . GLN A 1 96 ? -16.406 9.225 22.948 1.00 98.06 96 GLN A O 1
ATOM 767 N N . LYS A 1 97 ? -15.988 8.290 20.948 1.00 97.81 97 LYS A N 1
ATOM 768 C CA . LYS A 1 97 ? -17.207 7.471 20.945 1.00 97.81 97 LYS A CA 1
ATOM 769 C C . LYS A 1 97 ? -17.154 6.385 22.015 1.00 97.81 97 LYS A C 1
ATOM 771 O O . LYS A 1 97 ? -18.147 6.204 22.712 1.00 97.81 97 LYS A O 1
ATOM 776 N N . ILE A 1 98 ? -16.013 5.715 22.181 1.00 97.88 98 ILE A N 1
ATOM 777 C CA . ILE A 1 98 ? -15.809 4.717 23.238 1.00 97.88 98 ILE A CA 1
ATOM 778 C C . ILE A 1 98 ? -15.994 5.367 24.610 1.00 97.88 98 ILE A C 1
ATOM 780 O O . ILE A 1 98 ? -16.751 4.846 25.423 1.00 97.88 98 ILE A O 1
ATOM 784 N N . GLY A 1 99 ? -15.386 6.532 24.845 1.00 97.69 99 GLY A N 1
ATOM 785 C CA . GLY A 1 99 ? -15.537 7.271 26.097 1.00 97.69 99 GLY A CA 1
ATOM 786 C C . GLY A 1 99 ? -16.994 7.634 26.397 1.00 97.69 99 GLY A C 1
ATOM 787 O O . GLY A 1 99 ? -17.462 7.402 27.509 1.00 97.69 99 GLY A O 1
ATOM 788 N N . ARG A 1 100 ? -17.745 8.121 25.398 1.00 96.94 100 ARG A N 1
ATOM 789 C CA . ARG A 1 100 ? -19.185 8.407 25.549 1.00 96.94 100 ARG A CA 1
ATOM 790 C C . ARG A 1 100 ? -19.992 7.153 25.872 1.00 96.94 100 ARG A C 1
ATOM 792 O O . ARG A 1 100 ? -20.828 7.186 26.765 1.00 96.94 100 ARG A O 1
ATOM 799 N N . LEU A 1 101 ? -19.739 6.048 25.173 1.00 96.62 101 LEU A N 1
ATOM 800 C CA . LEU A 1 101 ? -20.432 4.784 25.432 1.00 96.62 101 LEU A CA 1
ATOM 801 C C . LEU A 1 101 ? -20.109 4.233 26.824 1.00 96.62 101 LEU A C 1
ATOM 803 O O . LEU A 1 101 ? -21.003 3.736 27.496 1.00 96.62 101 LEU A O 1
ATOM 807 N N . GLN A 1 102 ? -18.862 4.350 27.282 1.00 96.69 102 GLN A N 1
ATOM 808 C CA . GLN A 1 102 ? -18.470 3.947 28.633 1.00 96.69 102 GLN A CA 1
ATOM 809 C C . GLN A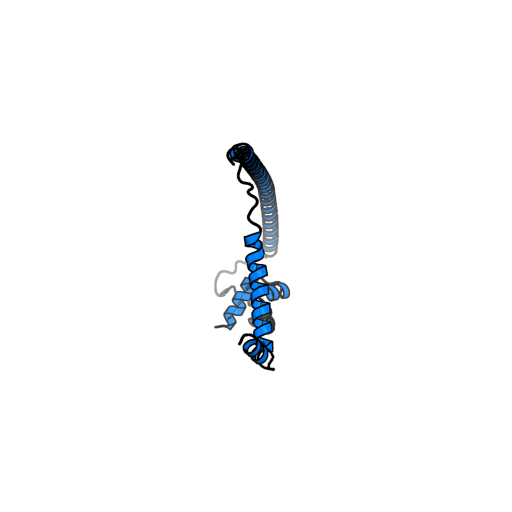 1 102 ? -19.116 4.820 29.711 1.00 96.69 102 GLN A C 1
ATOM 811 O O . GLN A 1 102 ? -19.494 4.294 30.753 1.00 96.69 102 GLN A O 1
ATOM 816 N N . GLN A 1 103 ? -19.259 6.127 29.471 1.00 96.44 103 GLN A N 1
ATOM 817 C CA . GLN A 1 103 ? -19.980 7.032 30.370 1.00 96.44 103 GLN A CA 1
ATOM 818 C C . GLN A 1 103 ? -21.453 6.642 30.471 1.00 96.44 103 GLN A C 1
ATOM 820 O O . GLN A 1 103 ? -21.918 6.385 31.574 1.00 96.44 103 GLN A O 1
ATOM 825 N N . LEU A 1 104 ? -22.139 6.475 29.338 1.00 95.94 104 LEU A N 1
ATOM 826 C CA . LEU A 1 104 ? -23.537 6.038 29.316 1.00 95.94 104 LEU A CA 1
ATOM 827 C C . LEU A 1 104 ? -23.715 4.665 29.977 1.00 95.94 104 LEU A C 1
ATOM 829 O O . LEU A 1 104 ? -24.598 4.485 30.804 1.00 95.94 104 LEU A O 1
ATOM 833 N N . ALA A 1 105 ? -22.835 3.702 29.684 1.00 94.19 105 ALA A N 1
ATOM 834 C CA . ALA A 1 105 ? -22.875 2.383 30.314 1.00 94.19 105 ALA A CA 1
ATOM 835 C C . ALA A 1 105 ? -22.613 2.447 31.830 1.00 94.19 105 ALA A C 1
ATOM 837 O O . ALA A 1 105 ? -23.130 1.625 32.589 1.00 94.19 105 ALA A O 1
ATOM 838 N N . ARG A 1 106 ? -21.798 3.405 32.289 1.00 93.94 106 ARG A N 1
ATOM 839 C CA . ARG A 1 106 ? -21.550 3.644 33.713 1.00 93.94 106 ARG A CA 1
ATOM 840 C C . ARG A 1 106 ? -22.752 4.299 34.385 1.00 93.94 106 ARG A C 1
ATOM 842 O O . ARG A 1 106 ? -23.129 3.841 35.456 1.00 93.94 106 ARG A O 1
ATOM 849 N N . GLU A 1 107 ? -23.356 5.301 33.757 1.00 92.44 107 GLU A N 1
ATOM 850 C CA . GLU A 1 107 ? -24.583 5.954 34.223 1.00 92.44 107 GLU A CA 1
ATOM 851 C C . GLU A 1 107 ? -25.732 4.942 34.320 1.00 92.44 107 GLU A C 1
ATOM 853 O O . GLU A 1 107 ? -26.338 4.816 35.378 1.00 92.44 107 GLU A O 1
ATOM 858 N N . GLU A 1 108 ? -25.944 4.108 33.294 1.00 91.00 108 GLU A N 1
ATOM 859 C CA . GLU A 1 108 ? -26.930 3.016 33.341 1.00 91.00 108 GLU A CA 1
ATOM 860 C C . GLU A 1 108 ? -26.652 2.026 34.481 1.00 91.00 108 GLU A C 1
ATOM 862 O O . GLU A 1 108 ? -27.579 1.505 35.108 1.00 91.00 108 GLU A O 1
ATOM 867 N N . ARG A 1 109 ? -25.375 1.736 34.763 1.00 87.25 109 ARG A N 1
ATOM 868 C CA . ARG A 1 109 ? -24.990 0.859 35.874 1.00 87.25 109 ARG A CA 1
ATOM 869 C C . ARG A 1 109 ? -25.233 1.517 37.231 1.00 87.25 109 ARG A C 1
ATOM 871 O O . ARG A 1 109 ? -25.625 0.808 38.152 1.00 87.25 109 ARG A O 1
ATOM 878 N N . GLU A 1 110 ? -24.993 2.818 37.363 1.00 84.00 110 GLU A N 1
ATOM 879 C CA . GLU A 1 110 ? -25.233 3.589 38.589 1.00 84.00 110 GLU A CA 1
ATOM 880 C C . GLU A 1 110 ? -26.740 3.793 38.838 1.00 84.00 110 GLU A C 1
ATOM 882 O O . GLU A 1 110 ? -27.186 3.623 39.968 1.00 84.00 110 GLU A O 1
ATOM 887 N N . GLU A 1 111 ? -27.554 4.016 37.801 1.00 78.56 111 GLU A N 1
ATOM 888 C CA . GLU A 1 111 ? -29.021 4.076 37.916 1.00 78.56 111 GLU A CA 1
ATOM 889 C C . GLU A 1 111 ? -29.650 2.710 38.233 1.00 78.56 111 GLU A C 1
ATOM 891 O O . GLU A 1 111 ? -30.611 2.623 39.000 1.00 78.56 111 GLU A O 1
ATOM 896 N N . ARG A 1 112 ? -29.099 1.615 37.686 1.00 75.62 112 ARG A N 1
ATOM 897 C CA . ARG A 1 112 ? -29.505 0.245 38.054 1.00 75.62 112 ARG A CA 1
ATOM 898 C C . ARG A 1 112 ? -28.921 -0.225 39.380 1.00 75.62 112 ARG A C 1
ATOM 900 O O . ARG A 1 112 ? -29.400 -1.226 39.919 1.00 75.62 112 ARG A O 1
ATOM 907 N N . ALA A 1 113 ? -27.916 0.463 39.920 1.00 66.06 113 ALA A N 1
ATOM 908 C CA . ALA A 1 113 ? -27.429 0.229 41.268 1.00 66.06 113 ALA A CA 1
ATOM 909 C C . ALA A 1 113 ? -28.433 0.821 42.263 1.00 66.06 113 ALA A C 1
ATOM 911 O O . ALA A 1 113 ? -28.209 1.850 42.896 1.00 66.06 113 ALA A O 1
ATOM 912 N N . ILE A 1 114 ? -29.554 0.116 42.429 1.00 66.00 114 ILE A N 1
ATOM 913 C CA . ILE A 1 114 ? -30.365 0.191 43.642 1.00 66.00 114 ILE A CA 1
ATOM 914 C C . ILE A 1 114 ? -29.376 0.101 44.815 1.00 66.00 114 ILE A C 1
ATOM 916 O O . ILE A 1 114 ? -28.575 -0.842 44.824 1.00 66.00 114 ILE A O 1
ATOM 920 N N . PRO A 1 115 ? -29.383 1.034 45.786 1.00 58.09 115 PRO A N 1
ATOM 921 C CA . PRO A 1 115 ? -28.567 0.898 46.979 1.00 58.09 115 PRO A CA 1
ATOM 922 C C . PRO A 1 115 ? -29.042 -0.359 47.703 1.00 58.09 115 PRO A C 1
ATOM 924 O O . PRO A 1 115 ? -30.051 -0.351 48.409 1.00 58.09 115 PRO A O 1
ATOM 927 N N . LEU A 1 116 ? -28.360 -1.478 47.468 1.00 58.69 116 LEU A N 1
ATOM 928 C CA . LEU A 1 116 ? -28.563 -2.667 48.267 1.00 58.69 116 LEU A CA 1
ATOM 929 C C . LEU A 1 116 ? -28.185 -2.289 49.705 1.00 58.69 116 LEU A C 1
ATOM 931 O O . LEU A 1 116 ? -27.146 -1.651 49.913 1.00 58.69 116 LEU A O 1
ATOM 935 N N . PRO A 1 117 ? -29.004 -2.664 50.703 1.00 54.00 117 PRO A N 1
ATOM 936 C CA . PRO A 1 117 ? -28.569 -2.630 52.087 1.00 54.00 117 PRO A CA 1
ATOM 937 C C . PRO A 1 117 ? -27.223 -3.346 52.170 1.00 54.00 117 PRO A C 1
ATOM 939 O O . PRO A 1 117 ? -27.024 -4.363 51.505 1.00 54.00 117 PRO A O 1
ATOM 942 N N . ASN A 1 118 ? -26.300 -2.803 52.959 1.00 56.69 118 ASN A N 1
ATOM 943 C CA . ASN A 1 118 ? -25.015 -3.421 53.254 1.00 56.69 118 ASN A CA 1
ATOM 944 C C . ASN A 1 118 ? -25.253 -4.794 53.910 1.00 56.69 118 ASN A C 1
ATOM 946 O O . ASN A 1 118 ? -25.337 -4.902 55.132 1.00 56.69 118 ASN A O 1
ATOM 950 N N . PHE A 1 119 ? -25.428 -5.837 53.099 1.00 51.97 119 PHE A N 1
ATOM 951 C CA . PHE A 1 119 ? -25.455 -7.215 53.552 1.00 51.97 119 PHE A CA 1
ATOM 952 C C . PHE A 1 119 ? -24.013 -7.584 53.861 1.00 51.97 119 PHE A C 1
ATOM 954 O O . PHE A 1 119 ? -23.199 -7.826 52.971 1.00 51.97 119 PHE A O 1
ATOM 961 N N . ALA A 1 120 ? -23.696 -7.514 55.151 1.00 45.66 120 ALA A N 1
ATOM 962 C CA . ALA A 1 120 ? -22.419 -7.915 55.697 1.00 45.66 120 ALA A CA 1
ATOM 963 C C . ALA A 1 120 ? -22.019 -9.297 55.160 1.00 45.66 120 ALA A C 1
ATOM 965 O O . ALA A 1 120 ? -22.822 -10.226 55.108 1.00 45.66 120 ALA A O 1
ATOM 966 N N . ALA A 1 121 ? -20.756 -9.383 54.760 1.00 58.34 121 ALA A N 1
ATOM 967 C CA . ALA A 1 121 ? -20.075 -10.570 54.285 1.00 58.34 121 ALA A CA 1
ATOM 968 C C . ALA A 1 121 ? -20.384 -11.826 55.117 1.00 58.34 121 ALA A C 1
ATOM 970 O O . ALA A 1 121 ? -20.053 -11.875 56.300 1.00 58.34 121 ALA A O 1
ATOM 971 N N . SER A 1 122 ? -20.960 -12.852 54.489 1.00 52.91 122 SER A N 1
ATOM 972 C CA . SER A 1 122 ? -20.604 -14.277 54.636 1.00 52.91 122 SER A CA 1
ATOM 973 C C . SER A 1 122 ? -21.547 -15.142 53.784 1.00 52.91 122 SER A C 1
ATOM 975 O O . SER A 1 122 ? -22.749 -14.913 53.755 1.00 52.91 122 SER A O 1
ATOM 977 N N . ASP A 1 123 ? -20.972 -16.129 53.094 1.00 51.25 123 ASP A N 1
ATOM 978 C CA . AS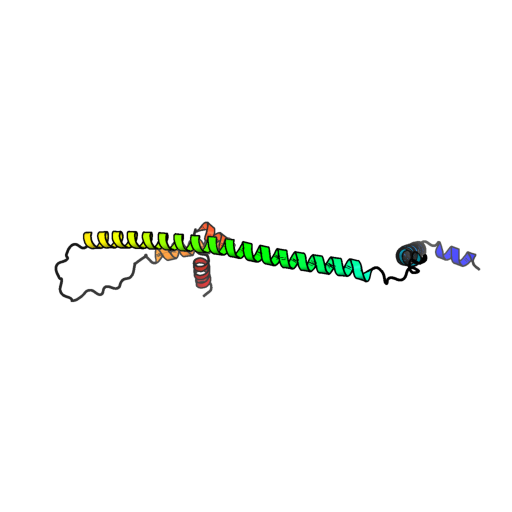P A 1 123 ? -21.643 -17.319 52.540 1.00 51.25 123 ASP A CA 1
ATOM 979 C C . ASP A 1 123 ? -22.346 -17.277 51.172 1.00 51.25 123 ASP A C 1
ATOM 981 O O . ASP A 1 123 ? -23.351 -17.952 50.970 1.00 51.25 123 ASP A O 1
ATOM 985 N N . PHE A 1 124 ? -21.734 -16.654 50.157 1.00 51.72 124 PHE A N 1
ATOM 986 C CA . PHE A 1 124 ? -21.998 -17.061 48.765 1.00 51.72 124 PHE A CA 1
ATOM 987 C C . PHE A 1 124 ? -20.702 -17.179 47.948 1.00 51.72 124 PHE A C 1
ATOM 989 O O . PHE A 1 124 ? -20.007 -16.175 47.771 1.00 51.72 124 PHE A O 1
ATOM 996 N N . PRO A 1 125 ? -20.355 -18.366 47.405 1.00 52.28 125 PRO A N 1
ATOM 997 C CA . PRO A 1 125 ? -19.280 -18.468 46.432 1.00 52.28 125 PRO A CA 1
ATOM 998 C C . PRO A 1 125 ? -19.792 -17.923 45.094 1.00 52.28 125 PRO A C 1
ATOM 1000 O O . PRO A 1 125 ? -20.497 -18.596 44.346 1.00 52.28 125 PRO A O 1
ATOM 1003 N N . VAL A 1 126 ? -19.449 -16.672 44.792 1.00 52.38 126 VAL A N 1
ATOM 1004 C CA . VAL A 1 126 ? -19.662 -16.073 43.472 1.00 52.38 126 VAL A CA 1
ATOM 1005 C C . VAL A 1 126 ? -18.551 -16.565 42.545 1.00 52.38 126 VAL A C 1
ATOM 1007 O O . VAL A 1 126 ? -17.497 -15.944 42.421 1.00 52.38 126 VAL A O 1
ATOM 1010 N N . THR A 1 127 ? -18.779 -17.699 41.887 1.00 52.62 127 THR A N 1
ATOM 1011 C CA . THR A 1 127 ? -18.022 -18.069 40.687 1.00 52.62 127 THR A CA 1
ATOM 1012 C C . THR A 1 127 ? -18.679 -17.382 39.496 1.00 52.62 127 THR A C 1
ATOM 1014 O O . THR A 1 127 ? -19.752 -17.771 39.044 1.00 52.62 127 THR A O 1
ATOM 1017 N N . GLY A 1 128 ? -18.036 -16.327 38.999 1.00 55.84 128 GLY A N 1
ATOM 1018 C CA . GLY A 1 128 ? -18.408 -15.661 37.757 1.00 55.84 128 GLY A CA 1
ATOM 1019 C C . GLY A 1 128 ? -18.128 -16.540 36.541 1.00 55.84 128 GLY A C 1
ATOM 1020 O O . GLY A 1 128 ? -17.081 -16.410 35.913 1.00 55.84 128 GLY A O 1
ATOM 1021 N N . GLN A 1 129 ? -19.074 -17.402 36.184 1.00 48.78 129 GLN A N 1
ATOM 1022 C CA . GLN A 1 129 ? -19.126 -18.023 34.866 1.00 48.78 129 GLN A CA 1
ATOM 1023 C C . GLN A 1 129 ? -20.492 -17.754 34.249 1.00 48.78 129 GLN A C 1
ATOM 1025 O O . GLN A 1 129 ? -21.524 -18.165 34.769 1.00 48.78 129 GLN A O 1
ATOM 1030 N N . ASN A 1 130 ? -20.471 -17.054 33.115 1.00 49.97 130 ASN A N 1
ATOM 1031 C CA . ASN A 1 130 ? -21.481 -17.199 32.080 1.00 49.97 130 ASN A CA 1
ATOM 1032 C C . ASN A 1 130 ? -21.710 -18.699 31.856 1.00 49.97 130 ASN A C 1
ATOM 1034 O O . ASN A 1 130 ? -20.895 -19.349 31.207 1.00 49.97 130 ASN A O 1
ATOM 1038 N N . LEU A 1 131 ? -22.812 -19.244 32.367 1.00 51.12 131 LEU A N 1
ATOM 1039 C CA . LEU A 1 131 ? -23.350 -20.504 31.873 1.00 51.12 131 LEU A CA 1
ATOM 1040 C C . LEU A 1 131 ? -24.022 -20.221 30.522 1.00 51.12 131 LEU A C 1
ATOM 1042 O O . LEU A 1 131 ? -25.245 -20.237 30.405 1.00 51.12 131 LEU A O 1
ATOM 1046 N N . ALA A 1 132 ? -23.216 -19.943 29.492 1.00 51.38 132 ALA A N 1
ATOM 1047 C CA . ALA A 1 132 ? -23.601 -20.408 28.169 1.00 51.38 132 ALA A CA 1
ATOM 1048 C C . ALA A 1 132 ? -23.685 -21.929 28.314 1.00 51.38 132 ALA A C 1
ATOM 1050 O O . ALA A 1 132 ? -22.707 -22.575 28.688 1.00 51.38 132 ALA A O 1
ATOM 1051 N N . SER A 1 133 ? -24.889 -22.480 28.187 1.00 54.09 133 SER A N 1
ATOM 1052 C CA . SER A 1 133 ? -25.088 -23.913 28.366 1.00 54.09 133 SER A CA 1
ATOM 1053 C C . SER A 1 133 ? -24.163 -24.656 27.391 1.00 54.09 133 SER A C 1
ATOM 1055 O O . SER A 1 133 ? -24.105 -24.260 26.225 1.00 54.09 133 SER A O 1
ATOM 1057 N N . PRO A 1 134 ? -23.447 -25.715 27.818 1.00 60.38 134 PRO A N 1
ATOM 1058 C CA . PRO A 1 134 ? -22.509 -26.450 26.959 1.00 60.38 134 PRO A CA 1
ATOM 1059 C C . PRO A 1 134 ? -23.144 -26.920 25.635 1.00 60.38 134 PRO A C 1
ATOM 1061 O O . PRO A 1 134 ? -22.472 -27.004 24.613 1.00 60.38 134 PRO A O 1
ATOM 1064 N N . SER A 1 135 ? -24.471 -27.090 25.610 1.00 63.62 135 SER A N 1
ATOM 1065 C CA . SER A 1 135 ? -25.254 -27.407 24.413 1.00 63.62 135 SER A CA 1
ATOM 1066 C C . SER A 1 135 ? -25.140 -26.389 23.271 1.00 63.62 135 SER A C 1
ATOM 1068 O O . SER A 1 135 ? -25.162 -26.786 22.107 1.00 63.62 135 SER A O 1
ATOM 1070 N N . ASP A 1 136 ? -25.018 -25.091 23.564 1.00 69.88 136 ASP A N 1
ATOM 1071 C CA . ASP A 1 136 ? -25.036 -24.045 22.528 1.00 69.88 136 ASP A CA 1
ATOM 1072 C C . ASP A 1 136 ? -23.665 -23.885 21.857 1.00 69.88 136 ASP A C 1
ATOM 1074 O O . ASP A 1 136 ? -23.563 -23.475 20.699 1.00 69.88 136 ASP A O 1
ATOM 1078 N N . GLU A 1 137 ? -22.583 -24.194 22.571 1.00 77.19 137 GLU A N 1
ATOM 1079 C CA . GLU A 1 137 ? -21.238 -24.282 21.990 1.00 77.19 137 GLU A CA 1
ATOM 1080 C C . GLU A 1 137 ? -21.106 -25.531 21.115 1.00 77.19 137 GLU A C 1
ATOM 1082 O O . GLU A 1 137 ? -20.643 -25.433 19.976 1.00 77.19 137 GLU A O 1
ATOM 1087 N N . ASP A 1 138 ? -21.642 -26.664 21.572 1.00 80.44 138 ASP A N 1
ATOM 1088 C CA . ASP A 1 138 ? -21.661 -27.913 20.808 1.00 80.44 138 ASP A CA 1
ATOM 1089 C C . ASP A 1 138 ? -22.444 -27.783 19.493 1.00 80.44 138 ASP A C 1
ATOM 1091 O O . ASP A 1 138 ? -21.991 -28.253 18.442 1.00 80.44 138 ASP A O 1
ATOM 1095 N N . MET A 1 139 ? -23.593 -27.092 19.508 1.00 81.00 139 MET A N 1
ATOM 1096 C CA . MET A 1 139 ? -24.352 -26.801 18.285 1.00 81.00 139 MET A CA 1
ATOM 1097 C C . MET A 1 139 ? -23.538 -25.960 17.293 1.00 81.00 139 MET A C 1
ATOM 1099 O O . MET A 1 139 ? -23.516 -26.261 16.098 1.00 81.00 139 MET A O 1
ATOM 1103 N N . ARG A 1 140 ? -22.811 -24.951 17.783 1.00 83.25 140 ARG A N 1
ATOM 1104 C CA . ARG A 1 140 ? -21.991 -24.056 16.953 1.00 83.25 140 ARG A CA 1
ATOM 1105 C C . ARG A 1 140 ? -20.766 -24.755 16.358 1.00 83.25 140 ARG A C 1
ATOM 1107 O O . ARG A 1 140 ? -20.409 -24.464 15.219 1.00 83.25 140 ARG A O 1
ATOM 1114 N N . HIS A 1 141 ? -20.137 -25.678 17.083 1.00 92.19 141 HIS A N 1
ATOM 1115 C CA . HIS A 1 141 ? -19.030 -26.484 16.555 1.00 92.19 141 HIS A CA 1
ATOM 1116 C C . HIS A 1 141 ? -19.512 -27.489 15.504 1.00 92.19 141 HIS A C 1
ATOM 1118 O O . HIS A 1 141 ? -18.834 -27.719 14.502 1.00 92.19 141 HIS A O 1
ATOM 1124 N N . ARG A 1 142 ? -20.719 -28.040 15.683 1.00 91.69 142 ARG A N 1
ATOM 1125 C CA . ARG A 1 142 ? -21.320 -28.989 14.740 1.00 91.69 142 ARG A CA 1
ATOM 1126 C C . ARG A 1 142 ? -21.541 -28.389 13.351 1.00 91.69 142 ARG A C 1
ATOM 1128 O O . ARG A 1 142 ? -21.290 -29.073 12.363 1.00 91.69 142 ARG A O 1
ATOM 1135 N N . GLU A 1 143 ? -21.974 -27.132 13.266 1.00 92.56 143 GLU A N 1
ATOM 1136 C CA . GLU A 1 143 ? -22.127 -26.417 11.989 1.00 92.56 143 GLU A CA 1
ATOM 1137 C C . GLU A 1 143 ? -20.786 -26.246 11.262 1.00 92.56 143 GLU A C 1
ATOM 1139 O O . GLU A 1 143 ? -20.698 -26.484 10.057 1.00 92.56 143 GLU A O 1
ATOM 1144 N N . VAL A 1 144 ? -19.725 -25.902 12.000 1.00 94.00 144 VAL A N 1
ATOM 1145 C CA . VAL A 1 144 ? -18.362 -25.788 11.454 1.00 94.00 144 VAL A CA 1
ATOM 1146 C C . VAL A 1 144 ? -17.873 -27.142 10.929 1.00 94.00 144 VAL A C 1
ATOM 1148 O O . VAL A 1 144 ? -17.329 -27.207 9.827 1.00 94.00 144 VAL A O 1
ATOM 1151 N N . TYR A 1 145 ? -18.105 -28.231 11.669 1.00 93.88 145 TYR A N 1
ATOM 1152 C CA . TYR A 1 145 ? -17.713 -29.576 11.235 1.00 93.88 145 TYR A CA 1
ATOM 1153 C C . TYR A 1 145 ? -18.482 -30.060 10.011 1.00 93.88 145 TYR A C 1
ATOM 1155 O O . TYR A 1 145 ? -17.861 -30.616 9.112 1.00 93.88 145 TYR A O 1
ATOM 1163 N N . ALA A 1 146 ? -19.790 -29.806 9.936 1.00 94.75 146 ALA A N 1
ATOM 1164 C CA . ALA A 1 146 ? -20.594 -30.182 8.775 1.00 94.75 146 ALA A CA 1
ATOM 1165 C C . ALA A 1 146 ? -20.087 -29.504 7.492 1.00 94.75 146 ALA A C 1
ATOM 1167 O O . ALA A 1 146 ? -19.905 -30.159 6.471 1.00 94.75 146 ALA A O 1
ATOM 1168 N N . LEU A 1 147 ? -19.777 -28.206 7.559 1.00 94.38 147 LEU A N 1
ATOM 1169 C CA . LEU A 1 147 ? -19.253 -27.462 6.411 1.00 94.38 147 LEU A CA 1
ATOM 1170 C C . LEU A 1 147 ? -17.838 -27.907 6.010 1.00 94.38 147 LEU A C 1
ATOM 1172 O O . LEU A 1 147 ? -17.505 -27.888 4.825 1.00 94.38 147 LEU A O 1
ATOM 1176 N N . ALA A 1 148 ? -17.009 -28.308 6.975 1.00 94.00 148 ALA A N 1
ATOM 1177 C CA . ALA A 1 148 ? -15.689 -28.869 6.700 1.00 94.00 148 ALA A CA 1
ATOM 1178 C C . ALA A 1 148 ? -15.772 -30.281 6.093 1.00 94.00 148 ALA A C 1
ATOM 1180 O O . ALA A 1 148 ? -14.990 -30.603 5.200 1.00 94.00 148 ALA A O 1
ATOM 1181 N N . ASP A 1 149 ? -16.737 -31.098 6.530 1.00 94.25 149 ASP A N 1
ATOM 1182 C CA . ASP A 1 149 ? -17.015 -32.428 5.968 1.00 94.25 149 ASP A CA 1
ATOM 1183 C C . ASP A 1 149 ? -17.560 -32.339 4.531 1.00 94.25 149 ASP A C 1
ATOM 1185 O O . ASP A 1 149 ? -17.247 -33.195 3.704 1.00 94.25 149 ASP A O 1
ATOM 1189 N N . ASP A 1 150 ? -18.267 -31.254 4.196 1.00 94.62 150 ASP A N 1
ATOM 1190 C CA . ASP A 1 150 ? -18.649 -30.894 2.820 1.00 94.62 150 ASP A CA 1
ATOM 1191 C C . ASP A 1 150 ? -17.451 -30.444 1.950 1.00 94.62 150 ASP A C 1
ATOM 1193 O O . ASP A 1 150 ? -17.612 -30.139 0.766 1.00 94.62 150 ASP A O 1
ATOM 1197 N N . GLY A 1 151 ? -16.241 -30.378 2.518 1.00 93.75 151 GLY A N 1
ATOM 1198 C CA . GLY A 1 151 ? -15.012 -30.002 1.819 1.00 93.75 151 GLY A CA 1
ATOM 1199 C C . GLY A 1 151 ? -14.815 -28.496 1.629 1.00 93.75 151 GLY A C 1
ATOM 1200 O O . GLY A 1 151 ? -13.966 -28.099 0.828 1.00 93.75 151 GLY A O 1
ATOM 1201 N N . LYS A 1 152 ? -15.572 -27.645 2.337 1.00 94.94 152 LYS A N 1
ATOM 1202 C CA . LYS A 1 152 ? -15.402 -26.186 2.255 1.00 94.94 152 LYS A CA 1
ATOM 1203 C C . LYS A 1 152 ? -14.099 -25.745 2.911 1.00 94.94 152 LYS A C 1
ATOM 1205 O O . LYS A 1 152 ? -13.680 -26.269 3.942 1.00 94.94 152 LYS A O 1
ATOM 1210 N N . SER A 1 153 ? -13.468 -24.736 2.323 1.00 94.75 153 SER A N 1
ATOM 1211 C CA . SER A 1 153 ? -12.238 -24.151 2.854 1.00 94.75 153 SER A CA 1
ATOM 1212 C C . SER A 1 153 ? -12.509 -23.224 4.049 1.00 94.75 153 SER A C 1
ATOM 1214 O O . SER A 1 153 ? -13.582 -22.637 4.178 1.00 94.75 153 SER A O 1
ATOM 1216 N N . ILE A 1 154 ? -11.513 -23.037 4.922 1.00 93.38 154 ILE A N 1
ATOM 1217 C CA . ILE A 1 154 ? -11.578 -22.135 6.091 1.00 93.38 154 ILE A CA 1
ATOM 1218 C C . ILE A 1 154 ? -12.146 -20.734 5.756 1.00 93.38 154 ILE A C 1
ATOM 1220 O O . ILE A 1 154 ? -13.055 -20.291 6.464 1.00 93.38 154 ILE A O 1
ATOM 1224 N N . PRO A 1 155 ? -11.693 -20.022 4.699 1.00 94.56 155 PRO A N 1
ATOM 1225 C CA . PRO A 1 155 ? -12.255 -18.710 4.361 1.00 94.56 155 PRO A CA 1
ATOM 1226 C C . PRO A 1 155 ? -13.720 -18.770 3.888 1.00 94.56 155 PRO A C 1
ATOM 1228 O O . PRO A 1 155 ? -14.486 -17.835 4.132 1.00 94.56 155 PRO A O 1
ATOM 1231 N N . GLU A 1 156 ? -14.149 -19.864 3.257 1.00 93.88 156 GLU A N 1
ATOM 1232 C CA . GLU A 1 156 ? -15.550 -20.065 2.853 1.00 93.88 156 GLU A CA 1
ATOM 1233 C C . GLU A 1 156 ? -16.452 -20.332 4.064 1.00 93.88 156 GLU A C 1
ATOM 1235 O O . GLU A 1 156 ? -17.559 -19.806 4.140 1.00 93.88 156 GLU A O 1
ATOM 1240 N N . ILE A 1 157 ? -15.972 -21.093 5.051 1.00 94.62 157 ILE A N 1
ATOM 1241 C CA . ILE A 1 157 ? -16.698 -21.326 6.310 1.00 94.62 157 ILE A CA 1
ATOM 1242 C C . ILE A 1 157 ? -16.792 -20.019 7.113 1.00 94.62 157 ILE A C 1
ATOM 1244 O O . ILE A 1 157 ? -17.854 -19.685 7.639 1.00 94.62 157 ILE A O 1
ATOM 1248 N N . SER A 1 158 ? -15.705 -19.241 7.148 1.00 95.19 158 SER A N 1
ATOM 1249 C CA . SER A 1 158 ? -15.628 -17.928 7.806 1.00 95.19 158 SER A CA 1
ATOM 1250 C C . SER A 1 158 ? -16.641 -16.938 7.245 1.00 95.19 158 SER A C 1
ATOM 1252 O O . SER A 1 158 ? -17.368 -16.298 8.006 1.00 95.19 158 SER A O 1
ATOM 1254 N N . SER A 1 159 ? -16.740 -16.860 5.918 1.00 93.81 159 SER A N 1
ATOM 1255 C CA . SER A 1 159 ? -17.715 -16.004 5.241 1.00 93.81 159 SER A CA 1
ATOM 1256 C C . SER A 1 159 ? -19.153 -16.515 5.376 1.00 93.81 159 SER A C 1
ATOM 1258 O O . SER A 1 159 ? -20.051 -15.704 5.588 1.00 93.81 159 SER A O 1
ATOM 1260 N N . ALA A 1 160 ? -19.384 -17.831 5.330 1.00 93.44 160 ALA A N 1
ATOM 1261 C CA . ALA A 1 160 ? -20.719 -18.419 5.469 1.00 93.44 160 ALA A CA 1
ATOM 1262 C C . ALA A 1 160 ? -21.319 -18.261 6.877 1.00 93.44 160 ALA A C 1
ATOM 1264 O O . ALA A 1 160 ? -22.517 -18.023 7.005 1.00 93.44 160 ALA A O 1
ATOM 1265 N N . LEU A 1 161 ? -20.498 -18.387 7.924 1.00 92.69 161 LEU A N 1
ATOM 1266 C CA . LEU A 1 161 ? -20.934 -18.282 9.323 1.00 92.69 161 LEU A CA 1
ATOM 1267 C C . LEU A 1 161 ? -20.699 -16.890 9.930 1.00 92.69 161 LEU A C 1
ATOM 1269 O O . LEU A 1 161 ? -21.038 -16.674 11.093 1.00 92.69 161 LEU A O 1
ATOM 1273 N N . ALA A 1 162 ? -20.120 -15.958 9.162 1.00 91.25 162 ALA A N 1
ATOM 1274 C CA . ALA A 1 162 ? -19.706 -14.625 9.608 1.00 91.25 162 ALA A CA 1
ATOM 1275 C C . ALA A 1 162 ? -18.802 -14.654 10.859 1.00 91.25 162 ALA A C 1
ATOM 1277 O O . ALA A 1 162 ? -18.958 -13.847 11.777 1.00 91.25 162 ALA A O 1
ATOM 1278 N N . ARG A 1 163 ? -17.849 -15.595 10.898 1.00 90.44 163 ARG A N 1
ATOM 1279 C CA . ARG A 1 163 ? -16.918 -15.796 12.024 1.00 90.44 163 ARG A CA 1
ATOM 1280 C C . ARG A 1 163 ? -15.461 -15.602 11.615 1.00 90.44 163 ARG A C 1
ATOM 1282 O O . ARG A 1 163 ? -15.141 -15.824 10.448 1.00 90.44 163 ARG A O 1
ATOM 1289 N N . PRO A 1 164 ? -14.555 -15.236 12.538 1.00 93.19 164 PRO A N 1
ATOM 1290 C CA . PRO A 1 164 ? -13.127 -15.111 12.251 1.00 93.19 164 PRO A CA 1
ATOM 1291 C C . PRO A 1 164 ? -12.506 -16.442 11.811 1.00 93.19 164 PRO A C 1
ATOM 1293 O O . PRO A 1 164 ? -12.783 -17.491 12.392 1.00 93.19 164 PRO A O 1
ATOM 1296 N N . SER A 1 165 ? -11.598 -16.403 10.833 1.00 91.69 165 SER A N 1
ATOM 1297 C CA . SER A 1 165 ? -10.900 -17.600 10.339 1.00 91.69 165 SER A CA 1
ATOM 1298 C C . SER A 1 165 ? -10.096 -18.318 11.430 1.00 91.69 165 SER A C 1
ATOM 1300 O O . SER A 1 165 ? -10.094 -19.543 11.474 1.00 91.69 165 SER A O 1
ATOM 1302 N N . GLY A 1 166 ? -9.478 -17.570 12.350 1.00 92.25 166 GLY A N 1
ATOM 1303 C CA . GLY A 1 166 ? -8.711 -18.143 13.462 1.00 92.25 166 GLY A CA 1
ATOM 1304 C C . GLY A 1 166 ? -9.566 -18.926 14.467 1.00 92.25 166 GLY A C 1
ATOM 1305 O O . GLY A 1 166 ? -9.107 -19.925 15.013 1.00 92.25 166 GLY A O 1
ATOM 1306 N N . GLU A 1 167 ? -10.824 -18.524 14.679 1.00 91.25 167 GLU A N 1
ATOM 1307 C CA . GLU A 1 167 ? -11.764 -19.277 15.525 1.00 91.25 167 GLU A CA 1
ATOM 1308 C C . GLU A 1 167 ? -12.114 -20.622 14.873 1.00 91.25 167 GLU A C 1
ATOM 1310 O O . GLU A 1 167 ? -12.126 -21.657 15.533 1.00 91.25 167 GLU A O 1
ATOM 1315 N N . ILE A 1 168 ? -12.321 -20.629 13.554 1.00 94.38 168 ILE A N 1
ATOM 1316 C CA . ILE A 1 168 ? -12.614 -21.848 12.789 1.00 94.38 168 ILE A CA 1
ATOM 1317 C C . ILE A 1 168 ? -11.417 -22.802 12.785 1.00 94.38 168 ILE A C 1
ATOM 1319 O O . ILE A 1 168 ? -11.600 -24.003 12.969 1.00 94.38 168 ILE A O 1
ATOM 1323 N N . GLU A 1 169 ? -10.196 -22.288 12.622 1.00 93.75 169 GLU A N 1
ATOM 1324 C CA . GLU A 1 169 ? -8.972 -23.093 12.723 1.00 93.75 169 GLU A CA 1
ATOM 1325 C C . GLU A 1 169 ? -8.848 -23.777 14.087 1.00 93.75 169 GLU A C 1
ATOM 1327 O O . GLU A 1 169 ? -8.532 -24.965 14.150 1.00 93.75 169 GLU A O 1
ATOM 1332 N N . LEU A 1 170 ? -9.153 -23.057 15.171 1.00 93.44 170 LEU A N 1
ATOM 1333 C CA . LEU A 1 170 ? -9.121 -23.606 16.524 1.00 93.44 170 LEU A CA 1
ATOM 1334 C C . LEU A 1 170 ? -10.167 -24.714 16.715 1.00 93.44 170 LEU A C 1
ATOM 1336 O O . LEU A 1 170 ? -9.838 -25.786 17.224 1.00 93.44 170 LEU A O 1
ATOM 1340 N N . ILE A 1 171 ? -11.405 -24.482 16.265 1.00 91.81 171 ILE A N 1
ATOM 1341 C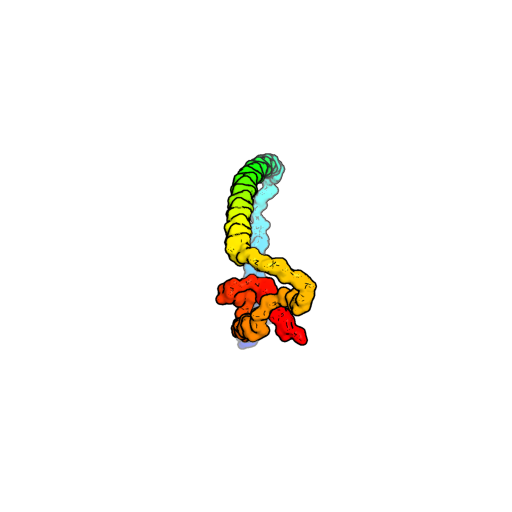 CA . ILE A 1 171 ? -12.494 -25.470 16.335 1.00 91.81 171 ILE A CA 1
ATOM 1342 C C . ILE A 1 171 ? -12.128 -26.728 15.537 1.00 91.81 171 ILE A C 1
ATOM 1344 O O . ILE A 1 171 ? -12.294 -27.844 16.022 1.00 91.81 171 ILE A O 1
ATOM 1348 N N . LEU A 1 172 ? -11.570 -26.581 14.333 1.00 92.00 172 LEU A N 1
ATOM 1349 C CA . LEU A 1 172 ? -11.137 -27.725 13.527 1.00 92.00 172 LEU A CA 1
ATOM 1350 C C . LEU A 1 172 ? -9.941 -28.467 14.143 1.00 92.00 172 LEU A C 1
ATOM 1352 O O 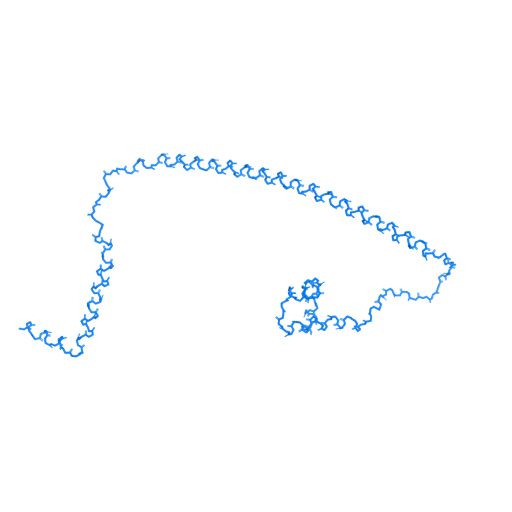. LEU A 1 172 ? -9.873 -29.693 14.041 1.00 92.00 172 LEU A O 1
ATOM 1356 N N . ALA A 1 173 ? -9.023 -27.759 14.806 1.00 91.75 173 ALA A N 1
ATOM 1357 C CA . ALA A 1 173 ? -7.895 -28.370 15.506 1.00 91.75 173 ALA A CA 1
ATOM 1358 C C . ALA A 1 173 ? -8.350 -29.250 16.683 1.00 91.75 173 ALA A C 1
ATOM 1360 O O . ALA A 1 173 ? -7.800 -30.336 16.869 1.00 91.75 173 ALA A O 1
ATOM 1361 N N . LEU A 1 174 ? -9.391 -28.830 17.411 1.00 89.00 174 LEU A N 1
ATOM 1362 C CA . LEU A 1 174 ? -9.980 -29.573 18.533 1.00 89.00 174 LEU A CA 1
ATOM 1363 C C . LEU A 1 174 ? -10.565 -30.938 18.128 1.00 89.00 174 LEU A C 1
ATOM 1365 O O . LEU A 1 174 ? -10.610 -31.845 18.952 1.00 89.00 174 LEU A O 1
ATOM 1369 N N . ARG A 1 175 ? -10.975 -31.122 16.865 1.00 84.81 175 ARG A N 1
ATOM 1370 C CA . ARG A 1 175 ? -11.493 -32.406 16.348 1.00 84.81 175 ARG A CA 1
ATOM 1371 C C . ARG A 1 175 ? -10.403 -33.446 16.079 1.00 84.81 175 ARG A C 1
ATOM 1373 O O . ARG A 1 175 ? -10.706 -34.632 15.980 1.00 84.81 175 ARG A O 1
ATOM 1380 N N . ARG A 1 176 ? -9.162 -33.007 15.847 1.00 76.94 176 ARG A N 1
ATOM 1381 C CA . ARG A 1 176 ? -8.064 -33.888 15.410 1.00 76.94 176 ARG A CA 1
ATOM 1382 C C . ARG A 1 176 ? -7.347 -34.582 16.575 1.00 76.94 176 ARG A C 1
ATOM 1384 O O . ARG A 1 176 ? -6.637 -35.557 16.335 1.00 76.94 176 ARG A O 1
ATOM 1391 N N . THR A 1 177 ? -7.508 -34.065 17.788 1.00 59.91 177 THR A N 1
ATOM 1392 C CA . THR A 1 177 ? -7.080 -34.678 19.056 1.00 59.91 177 THR A CA 1
ATOM 1393 C C . THR A 1 177 ? -8.047 -35.750 19.520 1.00 59.91 177 THR A C 1
ATOM 1395 O O . THR A 1 177 ? -7.548 -36.817 19.937 1.00 59.91 177 THR A O 1
#